Protein AF-A0A0P1G4Z6-F1 (afdb_monomer_lite)

Organism: NCBI:txid441103

Structure (mmCIF, N/CA/C/O backbone):
data_AF-A0A0P1G4Z6-F1
#
_entry.id   AF-A0A0P1G4Z6-F1
#
loop_
_atom_site.group_PDB
_atom_site.id
_atom_site.type_symbol
_atom_site.label_atom_id
_atom_site.label_alt_id
_atom_site.label_comp_id
_atom_site.label_asym_id
_atom_site.label_entity_id
_atom_site.label_seq_id
_atom_site.pdbx_PDB_ins_code
_atom_site.Cartn_x
_atom_site.Cartn_y
_atom_site.Cartn_z
_atom_site.occupancy
_atom_site.B_iso_or_equiv
_atom_site.auth_seq_id
_atom_site.auth_comp_id
_atom_site.auth_asym_id
_atom_site.auth_atom_id
_atom_site.pdbx_PDB_model_num
ATOM 1 N N . MET A 1 1 ? 14.117 -7.121 -18.903 1.00 78.19 1 MET A N 1
ATOM 2 C CA . MET A 1 1 ? 12.680 -6.889 -19.199 1.00 78.19 1 MET A CA 1
ATOM 3 C C . MET A 1 1 ? 11.808 -7.059 -17.953 1.00 78.19 1 MET A C 1
ATOM 5 O O . MET A 1 1 ? 11.795 -6.146 -17.145 1.00 78.19 1 MET A O 1
ATOM 9 N N . PHE A 1 2 ? 11.132 -8.197 -17.715 1.00 81.56 2 PHE A N 1
ATOM 10 C CA . PHE A 1 2 ? 10.189 -8.305 -16.581 1.00 81.56 2 PHE A CA 1
ATOM 11 C C . PHE A 1 2 ? 10.864 -8.193 -15.205 1.00 81.56 2 PHE A C 1
ATOM 13 O O . PHE A 1 2 ? 10.412 -7.433 -14.358 1.00 81.56 2 PHE A O 1
ATOM 20 N N . ALA A 1 3 ? 11.983 -8.893 -14.991 1.00 85.50 3 ALA A N 1
ATOM 21 C CA . ALA A 1 3 ? 12.700 -8.849 -13.713 1.00 85.50 3 ALA A CA 1
ATOM 22 C C . ALA A 1 3 ? 13.204 -7.436 -13.347 1.00 85.50 3 ALA A C 1
ATOM 24 O O . ALA A 1 3 ? 13.199 -7.072 -12.174 1.00 85.50 3 ALA A O 1
ATOM 25 N N . GLU A 1 4 ? 13.589 -6.622 -14.335 1.00 87.94 4 GLU A N 1
ATOM 26 C CA . GLU A 1 4 ? 13.952 -5.212 -14.124 1.00 87.94 4 GLU A CA 1
ATOM 27 C C . GLU A 1 4 ? 12.741 -4.360 -13.768 1.00 87.94 4 GLU A C 1
ATOM 29 O O . GLU A 1 4 ? 12.794 -3.646 -12.771 1.00 87.94 4 GLU A O 1
ATOM 34 N N . ALA A 1 5 ? 11.645 -4.478 -14.525 1.00 88.12 5 ALA A N 1
ATOM 35 C CA . ALA A 1 5 ? 10.408 -3.748 -14.251 1.00 88.12 5 ALA A CA 1
ATOM 36 C C . ALA A 1 5 ? 9.887 -4.040 -12.834 1.00 88.12 5 ALA A C 1
ATOM 38 O O . ALA A 1 5 ? 9.486 -3.134 -12.103 1.00 88.12 5 ALA A O 1
ATOM 39 N N . VAL A 1 6 ? 9.964 -5.302 -12.404 1.00 88.69 6 VAL A N 1
ATOM 40 C CA . VAL A 1 6 ? 9.613 -5.726 -11.044 1.00 88.69 6 VAL A CA 1
ATOM 41 C C . VAL A 1 6 ? 10.518 -5.055 -10.011 1.00 88.69 6 VAL A C 1
ATOM 43 O O . VAL A 1 6 ? 10.005 -4.487 -9.050 1.00 88.69 6 VAL A O 1
ATOM 46 N N . ASN A 1 7 ? 11.838 -5.072 -10.210 1.00 92.44 7 ASN A N 1
ATOM 47 C CA . ASN A 1 7 ? 12.806 -4.524 -9.255 1.00 92.44 7 ASN A CA 1
ATOM 48 C C . ASN A 1 7 ? 12.704 -2.991 -9.136 1.00 92.44 7 ASN A C 1
ATOM 50 O O . ASN A 1 7 ? 12.661 -2.450 -8.034 1.00 92.44 7 ASN A O 1
ATOM 54 N N . GLN A 1 8 ? 12.543 -2.292 -10.262 1.00 91.88 8 GLN A N 1
ATOM 55 C CA . GLN A 1 8 ? 12.359 -0.836 -10.301 1.00 91.88 8 GLN A CA 1
ATOM 56 C C . GLN A 1 8 ? 11.076 -0.378 -9.592 1.00 91.88 8 GLN A C 1
ATOM 58 O O . GLN A 1 8 ? 11.037 0.704 -9.009 1.00 91.88 8 GLN A O 1
ATOM 63 N N . THR A 1 9 ? 10.027 -1.203 -9.607 1.00 92.69 9 THR A N 1
ATOM 64 C CA . THR A 1 9 ? 8.710 -0.855 -9.049 1.00 92.69 9 THR A CA 1
ATOM 65 C C . THR A 1 9 ? 8.470 -1.399 -7.638 1.00 92.69 9 THR A C 1
ATOM 67 O O . THR A 1 9 ? 7.434 -1.091 -7.044 1.00 92.69 9 THR A O 1
ATOM 70 N N . VAL A 1 10 ? 9.432 -2.128 -7.046 1.00 93.75 10 VAL A N 1
ATOM 71 C CA . VAL A 1 10 ? 9.360 -2.645 -5.659 1.00 93.75 10 VAL A CA 1
ATOM 72 C C . VAL A 1 10 ? 8.992 -1.542 -4.667 1.00 93.75 10 VAL A C 1
ATOM 74 O O . VAL A 1 10 ? 8.146 -1.747 -3.794 1.00 93.75 10 VAL A O 1
ATOM 77 N N . GLY A 1 11 ? 9.588 -0.355 -4.815 1.00 94.38 11 GLY A N 1
ATOM 78 C CA . GLY A 1 11 ? 9.337 0.778 -3.923 1.00 94.38 11 GLY A CA 1
ATOM 79 C C . GLY A 1 11 ? 7.867 1.208 -3.890 1.00 94.38 11 GLY A C 1
ATOM 80 O O . GLY A 1 11 ? 7.364 1.584 -2.833 1.00 94.38 11 GLY A O 1
ATOM 81 N N . ILE A 1 12 ? 7.150 1.080 -5.012 1.00 95.25 12 ILE A N 1
ATOM 82 C CA . ILE A 1 12 ? 5.725 1.424 -5.109 1.00 95.25 12 ILE A CA 1
ATOM 83 C C . ILE A 1 12 ? 4.885 0.427 -4.308 1.00 95.25 12 ILE A C 1
ATOM 85 O O . ILE A 1 12 ? 4.027 0.829 -3.519 1.00 95.25 12 ILE A O 1
ATOM 89 N N . GLY A 1 13 ? 5.177 -0.869 -4.451 1.00 94.75 13 GLY A N 1
ATOM 90 C CA . GLY A 1 13 ? 4.514 -1.927 -3.690 1.00 94.75 13 GLY A CA 1
ATOM 91 C C . GLY A 1 13 ? 4.683 -1.764 -2.185 1.00 94.75 13 GLY A C 1
ATOM 92 O O . GLY A 1 13 ? 3.702 -1.761 -1.439 1.00 94.75 13 GLY A O 1
ATOM 93 N N . VAL A 1 14 ? 5.929 -1.568 -1.744 1.00 96.12 14 VAL A N 1
ATOM 94 C CA . VAL A 1 14 ? 6.265 -1.381 -0.325 1.00 96.12 14 VAL A CA 1
ATOM 95 C C . VAL A 1 14 ? 5.646 -0.093 0.222 1.00 96.12 14 VAL A C 1
ATOM 97 O O . VAL A 1 14 ? 5.062 -0.107 1.307 1.00 96.12 14 VAL A O 1
ATOM 100 N N . GLY A 1 15 ? 5.715 1.008 -0.530 1.00 96.94 15 G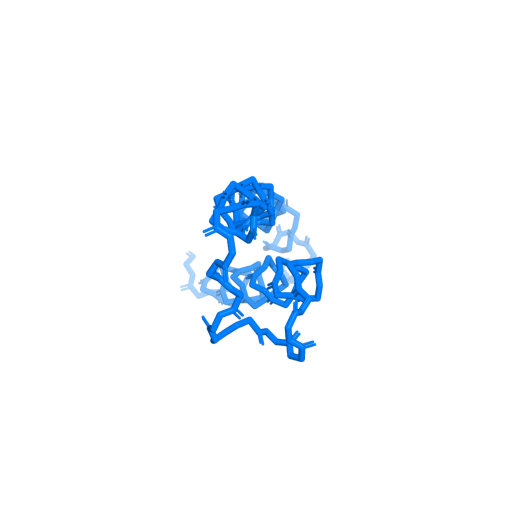LY A N 1
ATOM 101 C CA . GLY A 1 15 ? 5.146 2.292 -0.125 1.00 96.94 15 GLY A CA 1
ATOM 102 C C . GLY A 1 15 ? 3.631 2.229 0.071 1.00 96.94 15 GLY A C 1
ATOM 103 O O . GLY A 1 15 ? 3.121 2.676 1.099 1.00 96.94 15 GLY A O 1
ATOM 104 N N . ILE A 1 16 ? 2.907 1.616 -0.869 1.00 97.19 16 ILE A N 1
ATOM 105 C CA . ILE A 1 16 ? 1.447 1.478 -0.776 1.00 97.19 16 ILE A CA 1
ATOM 106 C C . ILE A 1 16 ? 1.057 0.491 0.321 1.00 97.19 16 ILE A C 1
ATOM 108 O O . ILE A 1 16 ? 0.120 0.766 1.071 1.00 97.19 16 ILE A O 1
ATOM 112 N N . PHE A 1 17 ? 1.792 -0.609 0.485 1.00 96.50 17 PHE A N 1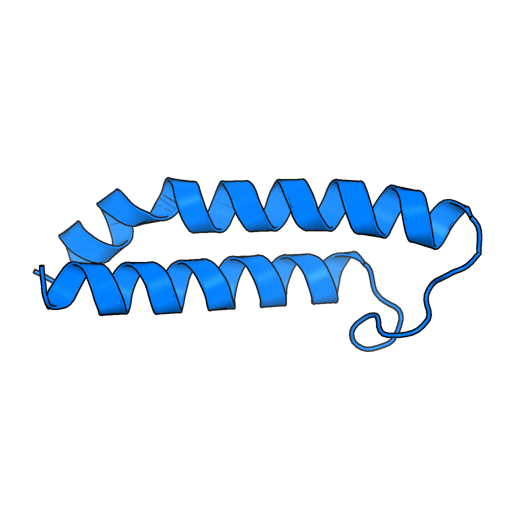
ATOM 113 C CA . PHE A 1 17 ? 1.587 -1.528 1.601 1.00 96.50 17 PHE A CA 1
ATOM 114 C C . PHE A 1 17 ? 1.703 -0.807 2.953 1.00 96.50 17 PHE A C 1
ATOM 116 O O . PHE A 1 17 ? 0.769 -0.844 3.752 1.00 96.50 17 PHE A O 1
ATOM 123 N N . LEU A 1 18 ? 2.809 -0.096 3.198 1.00 97.06 18 LEU A N 1
ATOM 124 C CA . LEU A 1 18 ? 3.029 0.608 4.464 1.00 97.06 18 LEU A CA 1
ATOM 125 C C . LEU A 1 18 ? 2.029 1.752 4.665 1.00 97.06 18 LEU A C 1
ATOM 127 O O . LEU A 1 18 ? 1.448 1.881 5.743 1.00 97.06 18 LEU A O 1
ATOM 131 N N . GLY A 1 19 ? 1.776 2.550 3.625 1.00 96.19 19 GLY A N 1
ATOM 132 C CA . GLY A 1 19 ? 0.827 3.660 3.682 1.00 96.19 19 GLY A CA 1
ATOM 133 C C . GLY A 1 19 ? -0.595 3.197 4.001 1.00 96.19 19 GLY A C 1
ATOM 134 O O . GLY A 1 19 ? -1.252 3.760 4.880 1.00 96.19 19 GLY A O 1
ATOM 135 N N . THR A 1 20 ? -1.061 2.130 3.348 1.00 95.19 20 THR A N 1
ATOM 136 C CA . THR A 1 20 ? -2.396 1.565 3.598 1.00 95.19 20 THR A CA 1
ATOM 137 C C . THR A 1 20 ? -2.479 0.850 4.942 1.00 95.19 20 THR A C 1
ATOM 139 O O . THR A 1 20 ? -3.482 1.007 5.636 1.00 95.19 20 THR A O 1
ATOM 142 N N . LEU A 1 21 ? -1.430 0.136 5.363 1.00 94.75 21 LEU A N 1
ATOM 143 C CA . LEU A 1 21 ? -1.365 -0.506 6.677 1.00 94.75 21 LEU A CA 1
ATOM 144 C C . LEU A 1 21 ? -1.499 0.524 7.804 1.00 94.75 21 LEU A C 1
ATOM 146 O O . LEU A 1 21 ? -2.298 0.335 8.722 1.00 94.75 21 LEU A O 1
ATOM 150 N N . ILE A 1 22 ? -0.764 1.635 7.716 1.00 95.12 22 ILE A N 1
ATOM 151 C CA . ILE A 1 22 ? -0.823 2.715 8.705 1.00 95.12 22 ILE A CA 1
ATOM 152 C C . ILE A 1 22 ? -2.180 3.422 8.638 1.00 95.12 22 ILE A C 1
ATOM 154 O O . ILE A 1 22 ? -2.861 3.541 9.658 1.00 95.12 22 ILE A O 1
ATOM 158 N N . GLY A 1 23 ? -2.613 3.852 7.449 1.00 93.81 23 GLY A N 1
ATOM 159 C CA . GLY A 1 23 ? -3.861 4.595 7.270 1.00 93.81 23 GLY A CA 1
ATOM 160 C C . GLY A 1 23 ? -5.093 3.808 7.723 1.00 93.81 23 GLY A C 1
ATOM 161 O O . GLY A 1 23 ? -5.881 4.286 8.546 1.00 93.81 23 GLY A O 1
ATOM 162 N N . PHE A 1 24 ? -5.240 2.566 7.254 1.00 94.00 24 PHE A N 1
ATOM 163 C CA . PHE A 1 24 ? -6.334 1.692 7.674 1.00 94.00 24 PHE A CA 1
ATOM 164 C C . PHE A 1 24 ? -6.172 1.192 9.107 1.00 94.00 24 PHE A C 1
ATOM 166 O O . PHE A 1 24 ? -7.180 1.008 9.782 1.00 94.00 24 PHE A O 1
ATOM 173 N N . GLY A 1 25 ? -4.947 1.036 9.612 1.00 91.62 25 GLY A N 1
ATOM 174 C CA . GLY A 1 25 ? -4.697 0.714 11.015 1.00 91.62 25 GLY A CA 1
ATOM 175 C C . GLY A 1 25 ? -5.215 1.803 11.952 1.00 91.62 25 GLY A C 1
ATOM 176 O O . GLY A 1 25 ? -5.947 1.514 12.899 1.00 91.62 25 GLY A O 1
ATOM 177 N N . LEU A 1 26 ? -4.914 3.070 11.655 1.00 93.44 26 LEU A N 1
ATOM 178 C CA . LEU A 1 26 ? -5.436 4.214 12.405 1.00 93.44 26 LEU A CA 1
ATOM 179 C C . LEU A 1 26 ? -6.961 4.321 12.290 1.00 93.44 26 LEU A C 1
ATOM 181 O O . LEU A 1 26 ? -7.634 4.595 13.283 1.00 93.44 26 LEU A O 1
ATOM 185 N N . ARG A 1 27 ? -7.521 4.070 11.102 1.00 91.56 27 ARG A N 1
ATOM 186 C CA . ARG A 1 27 ? -8.974 4.076 10.876 1.00 91.56 27 ARG A CA 1
ATOM 187 C C . ARG A 1 27 ? -9.690 2.959 11.646 1.00 91.56 27 ARG A C 1
ATOM 189 O O . ARG A 1 27 ? -10.698 3.223 12.298 1.00 91.56 27 ARG A O 1
ATOM 196 N N . ALA A 1 28 ? -9.158 1.740 11.616 1.00 89.62 28 ALA A N 1
ATOM 197 C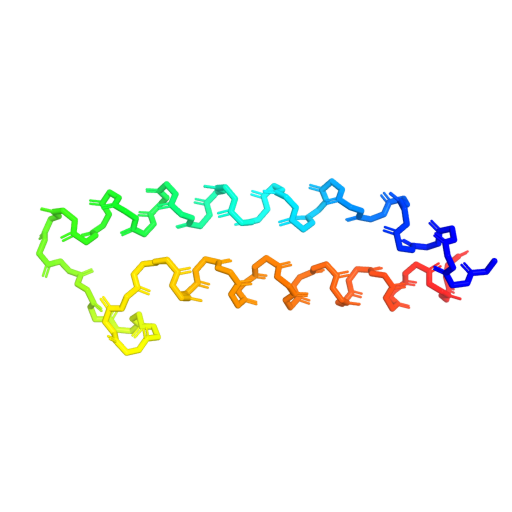 CA . ALA A 1 28 ? -9.721 0.589 12.316 1.00 89.62 28 ALA A CA 1
ATOM 198 C C . ALA A 1 28 ? -9.675 0.772 13.840 1.00 89.62 28 ALA A C 1
ATOM 200 O O . ALA A 1 28 ? -10.631 0.413 14.521 1.00 89.62 28 ALA A O 1
ATOM 201 N N . ARG A 1 29 ? -8.627 1.419 14.375 1.00 88.94 29 ARG A N 1
ATOM 202 C CA . ARG A 1 29 ? -8.552 1.803 15.799 1.00 88.94 29 ARG A CA 1
ATOM 203 C C . ARG A 1 29 ? -9.668 2.756 16.232 1.00 88.94 29 ARG A C 1
ATOM 205 O O . ARG A 1 29 ? -10.044 2.744 17.396 1.00 88.94 29 ARG A O 1
ATOM 212 N N . LYS A 1 30 ? -10.226 3.547 15.312 1.00 90.00 30 LYS A N 1
ATOM 213 C CA . LYS A 1 30 ? -11.395 4.411 15.559 1.00 90.00 30 LYS A CA 1
ATOM 214 C C . LYS A 1 30 ? -12.734 3.666 15.423 1.00 90.00 30 LYS A C 1
ATOM 216 O O . LYS A 1 30 ? -13.775 4.304 15.332 1.00 90.00 30 LYS A O 1
ATOM 221 N N . GLY A 1 31 ? -12.715 2.332 15.349 1.00 86.19 31 GLY A N 1
ATOM 222 C CA . GLY A 1 31 ? -13.906 1.487 15.216 1.00 86.19 31 GLY A CA 1
ATOM 223 C C . GLY A 1 31 ? -14.462 1.382 13.793 1.00 86.19 31 GLY A C 1
ATOM 224 O O . GLY A 1 31 ? -15.461 0.704 13.575 1.00 86.19 31 GLY A O 1
ATOM 225 N N . ASN A 1 32 ? -13.826 2.012 12.798 1.00 86.06 32 ASN A N 1
ATOM 226 C CA . ASN A 1 32 ? -14.320 2.027 11.422 1.00 86.06 32 ASN A CA 1
ATOM 227 C C . ASN A 1 32 ? -13.545 1.039 10.536 1.00 86.06 32 ASN A C 1
ATOM 229 O O . ASN A 1 32 ? -12.662 1.422 9.769 1.00 86.06 32 ASN A O 1
ATOM 233 N N . ALA A 1 33 ? -13.903 -0.241 10.642 1.00 84.69 33 ALA A N 1
ATOM 234 C CA . ALA A 1 33 ? -13.360 -1.324 9.815 1.00 84.69 33 ALA A CA 1
ATOM 235 C C . ALA A 1 33 ? -14.177 -1.594 8.531 1.00 84.69 33 ALA A C 1
ATOM 237 O O . ALA A 1 33 ? -13.884 -2.533 7.789 1.00 84.69 33 ALA A O 1
ATOM 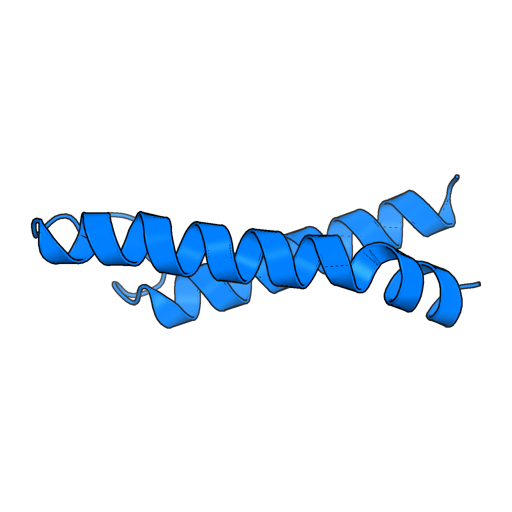238 N N . ALA A 1 34 ? -15.209 -0.789 8.257 1.00 83.38 34 ALA A N 1
ATOM 239 C CA . ALA A 1 34 ? -16.092 -0.989 7.113 1.00 83.38 34 ALA A CA 1
ATOM 240 C C . ALA A 1 34 ? -15.335 -0.828 5.781 1.00 83.38 34 ALA A C 1
ATOM 242 O O . ALA A 1 34 ? -14.634 0.166 5.564 1.00 83.38 34 ALA A O 1
ATOM 243 N N . GLY A 1 35 ? -15.492 -1.805 4.884 1.00 81.94 35 GLY A N 1
ATOM 244 C CA . GLY A 1 35 ? -14.819 -1.835 3.580 1.00 81.94 35 GLY A CA 1
ATOM 245 C C . GLY A 1 35 ? -13.404 -2.427 3.591 1.00 81.94 35 GLY A C 1
ATOM 246 O O . GLY A 1 35 ? -12.776 -2.487 2.539 1.00 81.94 35 GLY A O 1
ATOM 247 N N . LEU A 1 36 ? -12.895 -2.890 4.741 1.00 87.25 36 LEU A N 1
ATOM 248 C CA . LEU A 1 36 ? -11.666 -3.686 4.784 1.00 87.25 36 LEU A CA 1
ATOM 249 C C . LEU A 1 36 ? -11.930 -5.102 4.265 1.00 87.25 36 LEU A C 1
ATOM 251 O O . LEU A 1 36 ? -12.973 -5.696 4.548 1.00 87.25 36 LEU A O 1
ATOM 255 N N . VAL A 1 37 ? -10.951 -5.676 3.566 1.00 88.38 37 VAL A N 1
ATOM 256 C CA . VAL A 1 37 ? -10.996 -7.058 3.078 1.00 88.38 37 VAL A CA 1
ATOM 257 C C . VAL A 1 37 ? -11.161 -7.995 4.273 1.00 88.38 37 VAL A C 1
ATOM 259 O O . VAL A 1 37 ? -10.250 -8.157 5.088 1.00 88.38 37 VAL A O 1
ATOM 262 N N . GLN A 1 38 ? -12.355 -8.586 4.397 1.00 86.19 38 GLN A N 1
ATOM 263 C CA . GLN A 1 38 ? -12.759 -9.422 5.536 1.00 86.19 38 GLN A CA 1
ATOM 264 C C . GLN A 1 38 ? -12.573 -8.732 6.903 1.00 86.19 38 GLN A C 1
ATOM 266 O O . GLN A 1 38 ? -12.226 -9.382 7.886 1.00 86.19 38 GLN A O 1
ATOM 271 N N . GLY A 1 39 ? -12.718 -7.403 6.969 1.00 85.31 39 GLY A N 1
ATOM 272 C CA . GLY A 1 39 ? -12.500 -6.637 8.202 1.00 85.31 39 GLY A CA 1
ATOM 273 C C . GLY A 1 39 ? -11.032 -6.531 8.640 1.00 85.31 39 GLY A C 1
ATOM 274 O O . GLY A 1 39 ? -10.746 -5.960 9.689 1.00 85.31 39 GLY A O 1
ATOM 275 N N . SER A 1 40 ? -10.083 -7.064 7.861 1.00 86.62 40 SER A N 1
ATOM 276 C CA . SER A 1 40 ? -8.671 -7.126 8.235 1.00 86.62 40 SER A CA 1
ATOM 277 C C . SER A 1 40 ? -7.855 -6.038 7.546 1.00 86.62 40 SER A C 1
ATOM 279 O O . SER A 1 40 ? -7.698 -6.019 6.323 1.00 86.62 40 SER A O 1
ATOM 281 N N . VAL A 1 41 ? -7.260 -5.163 8.358 1.00 91.56 41 VAL A N 1
ATOM 282 C CA . VAL A 1 41 ? -6.310 -4.133 7.909 1.00 91.56 41 VAL A CA 1
ATOM 283 C C . VAL A 1 41 ? -5.129 -4.770 7.176 1.00 91.56 41 VAL A C 1
ATOM 285 O O . VAL A 1 41 ? -4.771 -4.328 6.090 1.00 91.56 41 VAL A O 1
ATOM 288 N N . TRP A 1 42 ? -4.570 -5.846 7.734 1.00 91.88 42 TRP A N 1
ATOM 289 C CA . TRP A 1 42 ? -3.419 -6.547 7.164 1.00 91.88 42 TRP A CA 1
ATOM 290 C C . TRP A 1 42 ? -3.715 -7.133 5.788 1.00 91.88 42 TRP A C 1
ATOM 292 O O . TRP A 1 42 ? -2.971 -6.873 4.847 1.00 91.88 42 TRP A O 1
ATOM 302 N N . LYS A 1 43 ? -4.824 -7.871 5.645 1.00 91.31 43 LYS A N 1
ATOM 303 C CA . LYS A 1 43 ? -5.216 -8.437 4.344 1.00 91.31 43 LYS A CA 1
ATOM 304 C C . LYS A 1 43 ? -5.432 -7.333 3.315 1.00 91.31 43 LYS A C 1
ATOM 306 O O . LYS A 1 43 ? -4.962 -7.448 2.190 1.00 91.31 43 LYS A O 1
ATOM 311 N N . THR A 1 44 ? -6.086 -6.245 3.722 1.00 93.88 44 THR A N 1
ATOM 312 C CA . THR A 1 44 ? -6.329 -5.090 2.849 1.00 93.88 44 THR A CA 1
ATOM 313 C C . THR A 1 44 ? -5.020 -4.447 2.393 1.00 93.88 44 THR A C 1
ATOM 315 O O . THR A 1 44 ? -4.858 -4.186 1.206 1.00 93.88 44 THR A O 1
ATOM 318 N N . ALA A 1 45 ? -4.071 -4.237 3.307 1.00 92.75 45 ALA A N 1
ATOM 319 C CA . ALA A 1 45 ? -2.788 -3.619 2.993 1.00 92.75 45 ALA A CA 1
ATOM 320 C C . ALA A 1 45 ? -1.937 -4.486 2.057 1.00 92.75 45 ALA A C 1
ATOM 322 O O . ALA A 1 45 ? -1.383 -3.978 1.085 1.00 92.75 45 ALA A O 1
ATOM 323 N N . VAL A 1 46 ? -1.871 -5.800 2.306 1.00 94.25 46 VAL A N 1
ATOM 324 C CA . VAL A 1 46 ? -1.146 -6.743 1.436 1.00 94.25 46 VAL A CA 1
ATOM 325 C C . VAL A 1 46 ? -1.753 -6.757 0.035 1.00 94.25 46 VAL A C 1
ATOM 327 O O . VAL A 1 46 ? -1.028 -6.624 -0.946 1.00 94.25 46 VAL A O 1
ATOM 330 N N . VAL A 1 47 ? -3.081 -6.859 -0.069 1.00 95.44 47 VAL A N 1
ATOM 331 C CA . VAL A 1 47 ? -3.781 -6.844 -1.362 1.00 95.44 47 VAL A CA 1
ATOM 332 C C . VAL A 1 47 ? -3.543 -5.526 -2.100 1.00 95.44 47 VAL A C 1
ATOM 334 O O . VAL A 1 47 ? -3.219 -5.555 -3.284 1.00 95.44 47 VAL A O 1
ATOM 337 N N . ALA A 1 48 ? -3.638 -4.384 -1.413 1.00 94.69 48 ALA A N 1
ATOM 338 C CA . ALA A 1 48 ? -3.400 -3.073 -2.011 1.00 94.69 48 ALA A CA 1
ATOM 339 C C . ALA A 1 48 ? -1.953 -2.909 -2.502 1.00 94.69 48 ALA A C 1
ATOM 341 O O . ALA A 1 48 ? -1.737 -2.469 -3.630 1.00 94.69 48 ALA A O 1
ATOM 342 N N . GLY A 1 49 ? -0.969 -3.300 -1.686 1.00 95.31 49 GLY A N 1
ATOM 343 C CA . GLY A 1 49 ? 0.446 -3.245 -2.050 1.00 95.31 49 GLY A CA 1
ATOM 344 C C . GLY A 1 49 ? 0.781 -4.146 -3.239 1.00 95.31 49 GLY A C 1
ATOM 345 O O . GLY A 1 49 ? 1.426 -3.695 -4.183 1.00 95.31 49 GLY A O 1
ATOM 346 N N . MET A 1 50 ? 0.295 -5.392 -3.242 1.00 95.00 50 MET A N 1
ATOM 347 C CA . MET A 1 50 ? 0.518 -6.322 -4.357 1.00 95.00 50 MET A CA 1
ATOM 348 C C . MET A 1 50 ? -0.166 -5.862 -5.643 1.00 95.00 50 MET A C 1
ATOM 350 O O . MET A 1 50 ? 0.461 -5.902 -6.697 1.00 95.00 50 MET A O 1
ATOM 354 N N . LEU A 1 51 ? -1.419 -5.396 -5.573 1.00 95.88 51 LEU A N 1
ATOM 355 C CA . LEU A 1 51 ? -2.127 -4.864 -6.741 1.00 95.88 51 LEU A CA 1
ATOM 356 C C . LEU A 1 51 ? -1.391 -3.666 -7.330 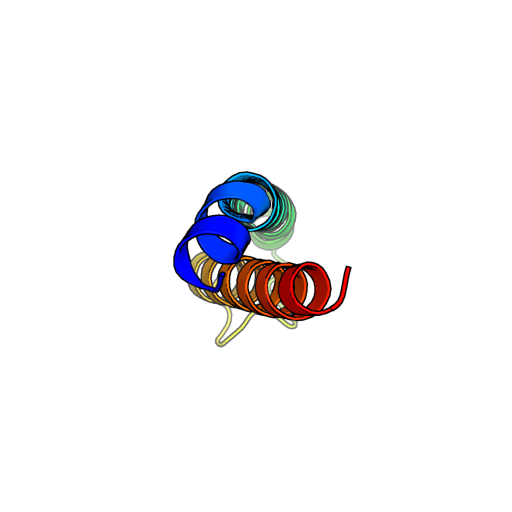1.00 95.88 51 LEU A C 1
ATOM 358 O O . LEU A 1 51 ? -1.174 -3.611 -8.536 1.00 95.88 51 LEU A O 1
ATOM 362 N N . ALA A 1 52 ? -0.979 -2.722 -6.488 1.00 95.88 52 ALA A N 1
ATOM 363 C CA . ALA A 1 52 ? -0.307 -1.532 -6.972 1.00 95.88 52 ALA A CA 1
ATOM 364 C C . ALA A 1 52 ? 1.085 -1.832 -7.536 1.00 95.88 52 ALA A C 1
ATOM 366 O O . ALA A 1 52 ? 1.458 -1.267 -8.564 1.00 95.88 52 ALA A O 1
ATOM 367 N N . TRP A 1 53 ? 1.833 -2.746 -6.913 1.00 96.00 53 TRP A N 1
ATOM 368 C CA . TRP A 1 53 ? 3.112 -3.200 -7.451 1.00 96.00 53 TRP A CA 1
ATOM 369 C C . TRP A 1 53 ? 2.937 -3.893 -8.797 1.00 96.00 53 TRP A C 1
ATOM 371 O O . TRP A 1 53 ? 3.624 -3.547 -9.750 1.00 96.00 53 TRP A O 1
ATOM 381 N N . PHE A 1 54 ? 1.978 -4.815 -8.896 1.00 94.69 54 PHE A N 1
ATOM 382 C CA . PHE A 1 54 ? 1.683 -5.541 -10.125 1.00 94.69 54 PHE A CA 1
ATOM 383 C C . PHE A 1 54 ? 1.297 -4.597 -11.267 1.00 94.69 54 PHE A C 1
ATOM 385 O O . PHE A 1 54 ? 1.858 -4.690 -12.355 1.00 94.69 54 PHE A O 1
ATOM 392 N N . LEU A 1 55 ? 0.400 -3.640 -11.009 1.00 95.38 55 LEU A N 1
ATOM 393 C CA . LEU A 1 55 ? 0.016 -2.629 -11.995 1.00 95.38 55 LEU A CA 1
ATOM 394 C C . LEU A 1 55 ? 1.201 -1.748 -12.397 1.00 95.38 55 LEU A C 1
ATOM 396 O O . LEU A 1 55 ? 1.378 -1.465 -13.577 1.00 95.38 55 LEU A O 1
ATOM 400 N N . SER A 1 56 ? 2.040 -1.356 -11.441 1.00 94.44 56 SER A N 1
ATOM 401 C CA . SER A 1 56 ? 3.222 -0.539 -11.728 1.00 94.44 56 SER A CA 1
ATOM 402 C C . SER A 1 56 ? 4.246 -1.298 -12.566 1.00 94.44 56 SER A C 1
ATOM 404 O O . SER A 1 56 ? 4.763 -0.750 -13.533 1.00 94.44 56 SER A O 1
ATOM 406 N N . ALA A 1 57 ? 4.507 -2.564 -12.235 1.00 93.06 57 ALA A N 1
ATOM 407 C CA . ALA A 1 57 ? 5.401 -3.427 -12.996 1.00 93.06 57 ALA A CA 1
ATOM 408 C C . ALA A 1 57 ? 4.879 -3.645 -14.422 1.00 93.06 57 ALA A C 1
ATOM 410 O O . ALA A 1 57 ? 5.665 -3.601 -15.360 1.00 93.06 57 ALA A O 1
ATOM 411 N N . LEU A 1 58 ? 3.562 -3.822 -14.593 1.00 93.38 58 LEU A N 1
ATOM 412 C CA . LEU A 1 58 ? 2.935 -3.905 -15.912 1.00 93.38 58 LEU A CA 1
ATOM 413 C C . LEU A 1 58 ? 3.116 -2.614 -16.711 1.00 93.38 58 LEU A C 1
ATOM 415 O O . LEU A 1 58 ? 3.509 -2.685 -17.868 1.00 93.38 58 LEU A O 1
ATOM 419 N N . ILE A 1 59 ? 2.864 -1.448 -16.109 1.00 93.38 59 ILE A N 1
ATOM 420 C CA . ILE A 1 59 ? 3.053 -0.148 -16.774 1.00 93.38 59 ILE A CA 1
ATOM 421 C C . ILE A 1 59 ? 4.514 0.021 -17.202 1.00 93.38 59 ILE A C 1
ATOM 423 O O . ILE A 1 59 ? 4.772 0.376 -18.349 1.00 93.38 59 ILE A O 1
ATOM 427 N N . ALA A 1 60 ? 5.456 -0.315 -16.319 1.00 91.12 60 ALA A N 1
ATOM 428 C CA . ALA A 1 60 ? 6.889 -0.232 -16.584 1.00 91.12 60 ALA A CA 1
ATOM 429 C C . ALA A 1 60 ? 7.374 -1.168 -17.709 1.00 91.12 60 ALA A C 1
ATOM 431 O O . ALA A 1 60 ? 8.473 -0.984 -18.214 1.00 91.12 60 ALA A O 1
ATOM 432 N N . MET A 1 61 ? 6.589 -2.170 -18.128 1.00 88.44 61 MET A N 1
ATOM 433 C CA . MET A 1 61 ? 6.929 -2.986 -19.304 1.00 88.44 61 MET A CA 1
ATOM 434 C C . MET A 1 61 ? 6.661 -2.274 -20.637 1.00 88.44 61 MET A C 1
ATOM 436 O O . MET A 1 61 ? 7.180 -2.717 -21.660 1.00 88.44 61 MET A O 1
ATOM 440 N N . PHE A 1 62 ? 5.832 -1.227 -20.643 1.00 87.50 62 PHE A N 1
ATOM 441 C CA . PHE A 1 62 ? 5.420 -0.504 -21.852 1.00 87.50 62 PHE A CA 1
ATOM 442 C C . PHE A 1 62 ? 6.075 0.876 -21.999 1.00 87.50 62 PHE A C 1
ATOM 444 O O . PHE A 1 62 ? 5.842 1.54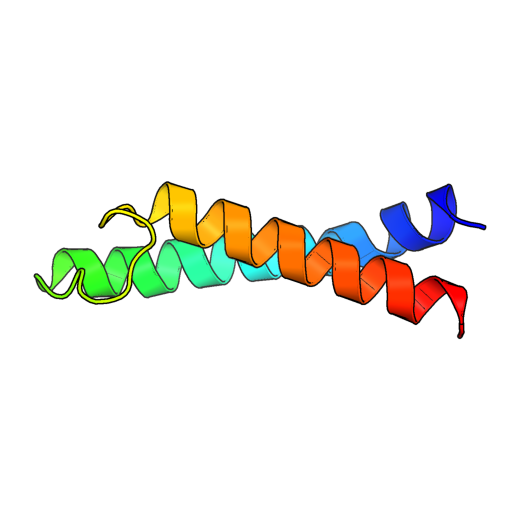4 -23.006 1.00 87.50 62 PHE A O 1
ATOM 451 N N . THR A 1 63 ? 6.855 1.306 -21.007 1.00 79.25 63 THR A N 1
ATOM 452 C CA . THR A 1 63 ? 7.584 2.584 -20.977 1.00 79.25 63 THR A CA 1
ATOM 453 C C . THR A 1 63 ? 9.076 2.341 -21.069 1.00 79.25 63 THR A C 1
ATOM 455 O O . THR A 1 63 ? 9.729 3.011 -21.893 1.00 79.25 63 THR A O 1
#

Foldseek 3Di:
DLVVLLVVLLCQLVVQLVVQLVVCVVVVVVVPLPPADVSDSNVRSNVRSVVRSVVSSVVSVVD

pLDDT: mean 91.33, std 4.6, range [78.19, 97.19]

Secondary structure (DSSP, 8-state):
-HHHHHHHHHHHHHHHHHHHHHHHHHHHHTT--TTSGGG-HHHHHHHHHHHHHHHHHHHHT--

Radius of gyration: 13.53 Å; chains: 1; bounding box: 30×14×38 Å

Sequence (63 aa):
MFAEAVNQTVGIGVGIFLGTLIGFGLRARKGNAAGLVQGSVWKTAVVAGMLAWFLSALIAMFT